Protein AF-0000000067865764 (afdb_homodimer)

InterPro domains:
  IPR000119 Histone-like DNA-binding protein [PF00216] (1-90)
  IPR000119 Histone-like DNA-binding protein [PR01727] (40-55)
  IPR000119 Histone-like DNA-binding protein [PR01727] (58-71)
  IPR000119 Histone-like DNA-binding protein [PR01727] (74-88)
  IPR000119 Histone-like DNA-binding protein [PTHR33175] (1-89)
  IPR000119 Histone-like DNA-binding protein [SM00411] (1-90)
  IPR010992 Integration host factor (IHF)-like DNA-binding domain superfamily [G3DSA:4.10.520.10] (1-91)
  IPR010992 Integration host factor (IHF)-like DNA-binding domain superfamily [SSF47729] (1-90)
  IPR020816 Histone-like DNA-binding protein, conserved site [PS00045] (46-65)

Nearest PDB structures (foldseek):
  4qju-assembly1_B  TM=9.548E-01  e=1.472E-11  Staphylococcus aureus subsp. aureus Mu50
  5lvt-assembly2_B  TM=9.398E-01  e=1.670E-11  Lactococcus lactis subsp. lactis Il1403
  3rhi-assembly1_A  TM=7.817E-01  e=5.407E-10  Bacillus anthracis str. Sterne
  5j0n-assembly1_L  TM=8.906E-01  e=8.730E-09  Escherichia coli
  1owf-assembly1_B  TM=8.826E-01  e=4.241E-08  Escherichia coli

Structure (mmCIF, N/CA/C/O backbone):
data_AF-0000000067865764-model_v1
#
loop_
_entity.id
_entity.type
_entity.pdbx_description
1 polymer 'DNA-binding protein'
#
loop_
_atom_site.group_PDB
_atom_site.id
_atom_site.type_symbol
_atom_site.label_atom_id
_atom_site.label_alt_id
_atom_site.label_comp_id
_atom_site.label_asym_id
_atom_site.label_entity_id
_atom_site.label_seq_id
_atom_site.pdbx_PDB_ins_code
_atom_site.Cartn_x
_atom_site.Cartn_y
_atom_site.Cartn_z
_atom_site.occupancy
_atom_site.B_iso_or_equiv
_atom_site.auth_seq_id
_atom_site.auth_comp_id
_atom_site.auth_asym_id
_atom_site.auth_atom_id
_atom_site.pdbx_PDB_model_num
ATOM 1 N N . MET A 1 1 ? -9.383 -8.5 6.723 1 96.19 1 MET A N 1
ATOM 2 C CA . MET A 1 1 ? -8.766 -9.594 5.973 1 96.19 1 MET A CA 1
ATOM 3 C C . MET A 1 1 ? -7.301 -9.758 6.359 1 96.19 1 MET A C 1
ATOM 5 O O . MET A 1 1 ? -6.543 -8.789 6.379 1 96.19 1 MET A O 1
ATOM 9 N N . ASN A 1 2 ? -6.93 -10.961 6.812 1 97.88 2 ASN A N 1
ATOM 10 C CA . ASN A 1 2 ? -5.539 -11.234 7.148 1 97.88 2 ASN A CA 1
ATOM 11 C C . ASN A 1 2 ? -4.816 -11.945 6.008 1 97.88 2 ASN A C 1
ATOM 13 O O . ASN A 1 2 ? -5.391 -12.156 4.938 1 97.88 2 ASN A O 1
ATOM 17 N N . LYS A 1 3 ? -3.531 -12.258 6.281 1 98.44 3 LYS A N 1
ATOM 18 C CA . LYS A 1 3 ? -2.68 -12.844 5.25 1 98.44 3 LYS A CA 1
ATOM 19 C C . LYS A 1 3 ? -3.305 -14.109 4.672 1 98.44 3 LYS A C 1
ATOM 21 O O . LYS A 1 3 ? -3.373 -14.273 3.451 1 98.44 3 LYS A O 1
ATOM 26 N N . SER A 1 4 ? -3.691 -14.969 5.547 1 98.44 4 SER A N 1
ATOM 27 C CA . SER A 1 4 ? -4.262 -16.234 5.109 1 98.44 4 SER A CA 1
ATOM 28 C C . SER A 1 4 ? -5.527 -16.016 4.285 1 98.44 4 SER A C 1
ATOM 30 O O . SER A 1 4 ? -5.75 -16.703 3.281 1 98.44 4 SER A O 1
ATOM 32 N N . GLU A 1 5 ? -6.406 -15.156 4.727 1 98.69 5 GLU A N 1
ATOM 33 C CA . GLU A 1 5 ? -7.633 -14.828 4.008 1 98.69 5 GLU A CA 1
ATOM 34 C C . GLU A 1 5 ? -7.328 -14.203 2.65 1 98.69 5 GLU A C 1
ATOM 36 O O . GLU A 1 5 ? -8.016 -14.469 1.665 1 98.69 5 GLU A O 1
ATOM 41 N N . LEU A 1 6 ? -6.309 -13.312 2.652 1 98.81 6 LEU A N 1
ATOM 42 C CA . LEU A 1 6 ? -5.898 -12.703 1.392 1 98.81 6 LEU A CA 1
ATOM 43 C C . LEU A 1 6 ? -5.406 -13.758 0.41 1 98.81 6 LEU A C 1
ATOM 45 O O . LEU A 1 6 ? -5.762 -13.727 -0.771 1 98.81 6 LEU A O 1
ATOM 49 N N . ILE A 1 7 ? -4.641 -14.672 0.927 1 98.88 7 ILE A N 1
ATOM 50 C CA . ILE A 1 7 ? -4.117 -15.75 0.097 1 98.88 7 ILE A CA 1
ATOM 51 C C . ILE A 1 7 ? -5.27 -16.562 -0.49 1 98.88 7 ILE A C 1
ATOM 53 O O . ILE A 1 7 ? -5.254 -16.906 -1.672 1 98.88 7 ILE A O 1
ATOM 57 N N . ALA A 1 8 ? -6.227 -16.828 0.312 1 98.75 8 ALA A N 1
ATOM 58 C CA . ALA A 1 8 ? -7.398 -17.562 -0.151 1 98.75 8 ALA A CA 1
ATOM 59 C C . ALA A 1 8 ? -8.141 -16.797 -1.237 1 98.75 8 ALA A C 1
ATOM 61 O O . ALA A 1 8 ? -8.547 -17.359 -2.248 1 98.75 8 ALA A O 1
ATOM 62 N N . SER A 1 9 ? -8.352 -15.547 -1.055 1 98.81 9 SER A N 1
ATOM 63 C CA . SER A 1 9 ? -9.008 -14.688 -2.037 1 98.81 9 SER A CA 1
ATOM 64 C C . SER A 1 9 ? -8.234 -14.648 -3.348 1 98.81 9 SER A C 1
ATOM 66 O O . SER A 1 9 ? -8.812 -14.781 -4.426 1 98.81 9 SER A O 1
ATOM 68 N N . MET A 1 10 ? -6.938 -14.469 -3.172 1 98.81 10 MET A N 1
ATOM 69 C CA . MET A 1 10 ? -6.09 -14.43 -4.359 1 98.81 10 MET A CA 1
ATOM 70 C C . MET A 1 10 ? -6.18 -15.742 -5.133 1 98.81 10 MET A C 1
ATOM 72 O O . MET A 1 10 ? -6.25 -15.734 -6.363 1 98.81 10 MET A O 1
ATOM 76 N N . ALA A 1 11 ? -6.113 -16.828 -4.414 1 98.81 11 ALA A N 1
ATOM 77 C CA . ALA A 1 11 ? -6.191 -18.141 -5.055 1 98.81 11 ALA A CA 1
ATOM 78 C C . ALA A 1 11 ? -7.496 -18.297 -5.824 1 98.81 11 ALA A C 1
ATOM 80 O O . ALA A 1 11 ? -7.496 -18.766 -6.969 1 98.81 11 ALA A O 1
ATOM 81 N N . GLU A 1 12 ? -8.562 -17.938 -5.277 1 98.69 12 GLU A N 1
ATOM 82 C CA . GLU A 1 12 ? -9.883 -18.047 -5.895 1 98.69 12 GLU A CA 1
ATOM 83 C C . GLU A 1 12 ? -9.977 -17.188 -7.156 1 98.69 12 GLU A C 1
ATOM 85 O O . GLU A 1 12 ? -10.438 -17.656 -8.195 1 98.69 12 GLU A O 1
ATOM 90 N N . LYS A 1 13 ? -9.477 -16.047 -7.141 1 98.56 13 LYS A N 1
ATOM 91 C CA . LYS A 1 13 ? -9.625 -15.086 -8.234 1 98.56 13 LYS A CA 1
ATOM 92 C C . LYS A 1 13 ? -8.68 -15.414 -9.383 1 98.56 13 LYS A C 1
ATOM 94 O O . LYS A 1 13 ? -9 -15.164 -10.547 1 98.56 13 LYS A O 1
ATOM 99 N N . SER A 1 14 ? -7.551 -15.867 -8.984 1 98.44 14 SER A N 1
ATOM 100 C CA . SER A 1 14 ? -6.535 -16.141 -9.992 1 98.44 14 SER A CA 1
ATOM 101 C C . SER A 1 14 ? -6.633 -17.562 -10.508 1 98.44 14 SER A C 1
ATOM 103 O O . SER A 1 14 ? -6.027 -17.906 -11.523 1 98.44 14 SER A O 1
ATOM 105 N N . LYS A 1 15 ? -7.27 -18.453 -9.75 1 98.31 15 LYS A N 1
ATOM 106 C CA . LYS A 1 15 ? -7.375 -19.875 -10.031 1 98.31 15 LYS A CA 1
ATOM 107 C C . LYS A 1 15 ? -6.023 -20.578 -9.867 1 98.31 15 LYS A C 1
ATOM 109 O O . LYS A 1 15 ? -5.773 -21.609 -10.484 1 98.31 15 LYS A O 1
ATOM 114 N N . LEU A 1 16 ? -5.164 -19.969 -9.156 1 98.44 16 LEU A N 1
ATOM 115 C CA . LEU A 1 16 ? -3.932 -20.609 -8.703 1 98.44 16 LEU A CA 1
ATOM 116 C C . LEU A 1 16 ? -4.176 -21.438 -7.449 1 98.44 16 LEU A C 1
ATOM 118 O O . LEU A 1 16 ? -5.207 -21.297 -6.789 1 98.44 16 LEU A O 1
ATOM 122 N N . THR A 1 17 ? -3.215 -22.328 -7.199 1 98.31 17 THR A N 1
ATOM 123 C CA . THR A 1 17 ? -3.273 -23.031 -5.922 1 98.31 17 THR A CA 1
ATOM 124 C C . THR A 1 17 ? -2.996 -22.078 -4.766 1 98.31 17 THR A C 1
ATOM 126 O O . THR A 1 17 ? -2.398 -21.016 -4.961 1 98.31 17 THR A O 1
ATOM 129 N N . LYS A 1 18 ? -3.414 -22.438 -3.605 1 98.5 18 LYS A N 1
ATOM 130 C CA . LYS A 1 18 ? -3.127 -21.625 -2.426 1 98.5 18 LYS A CA 1
ATOM 131 C C . LYS A 1 18 ? -1.624 -21.453 -2.225 1 98.5 18 LYS A C 1
ATOM 133 O O . LYS A 1 18 ? -1.162 -20.391 -1.812 1 98.5 18 LYS A O 1
ATOM 138 N N . LYS A 1 19 ? -0.98 -22.516 -2.473 1 98.44 19 LYS A N 1
ATOM 139 C CA . LYS A 1 19 ? 0.474 -22.484 -2.346 1 98.44 19 LYS A CA 1
ATOM 140 C C . LYS A 1 19 ? 1.084 -21.469 -3.301 1 98.44 19 LYS A C 1
ATOM 142 O O . LYS A 1 19 ? 1.946 -20.672 -2.906 1 98.44 19 LYS A O 1
ATOM 147 N N . ASP A 1 20 ? 0.689 -21.5 -4.531 1 98.56 20 ASP A N 1
ATOM 148 C CA . ASP A 1 20 ? 1.2 -20.578 -5.531 1 98.56 20 ASP A CA 1
ATOM 149 C C . ASP A 1 20 ? 0.811 -19.141 -5.191 1 98.56 20 ASP A C 1
ATOM 151 O O . ASP A 1 20 ? 1.6 -18.203 -5.391 1 98.56 20 ASP A O 1
ATOM 155 N N . ALA A 1 21 ? -0.402 -18.953 -4.719 1 98.75 21 ALA A N 1
ATOM 156 C CA . ALA A 1 21 ? -0.844 -17.625 -4.285 1 98.75 21 ALA A CA 1
ATOM 157 C C . ALA A 1 21 ? 0.023 -17.094 -3.145 1 98.75 21 ALA A C 1
ATOM 159 O O . ALA A 1 21 ? 0.362 -15.914 -3.107 1 98.75 21 ALA A O 1
ATOM 160 N N . GLU A 1 22 ? 0.355 -18.016 -2.271 1 98.75 22 GLU A N 1
ATOM 161 C CA . GLU A 1 22 ? 1.186 -17.625 -1.134 1 98.75 22 GLU A CA 1
ATOM 162 C C . GLU A 1 22 ? 2.574 -17.188 -1.587 1 98.75 22 GLU A C 1
ATOM 164 O O . GLU A 1 22 ? 3.088 -16.172 -1.123 1 98.75 22 GLU A O 1
ATOM 169 N N . VAL A 1 23 ? 3.18 -17.922 -2.449 1 98.69 23 VAL A N 1
ATOM 170 C CA . VAL A 1 23 ? 4.523 -17.594 -2.908 1 98.69 23 VAL A CA 1
ATOM 171 C C . VAL A 1 23 ? 4.48 -16.312 -3.748 1 98.69 23 VAL A C 1
ATOM 173 O O . VAL A 1 23 ? 5.422 -15.516 -3.723 1 98.69 23 VAL A O 1
ATOM 176 N N . ALA A 1 24 ? 3.406 -16.109 -4.508 1 98.81 24 ALA A N 1
ATOM 177 C CA . ALA A 1 24 ? 3.25 -14.891 -5.293 1 98.81 24 ALA A CA 1
ATOM 178 C C . ALA A 1 24 ? 3.143 -13.664 -4.383 1 98.81 24 ALA A C 1
ATOM 180 O O . ALA A 1 24 ? 3.736 -12.625 -4.66 1 98.81 24 ALA A O 1
ATOM 181 N N . LEU A 1 25 ? 2.361 -13.781 -3.328 1 98.88 25 LEU A N 1
ATOM 182 C CA . LEU A 1 25 ? 2.23 -12.68 -2.383 1 98.88 25 LEU A CA 1
ATOM 183 C C . LEU A 1 25 ? 3.576 -12.344 -1.752 1 98.88 25 LEU A C 1
ATOM 185 O O . LEU A 1 25 ? 3.943 -11.172 -1.656 1 98.88 25 LEU A O 1
ATOM 189 N N . LYS A 1 26 ? 4.258 -13.344 -1.339 1 98.75 26 LYS A N 1
ATOM 190 C CA . LYS A 1 26 ? 5.582 -13.133 -0.766 1 98.75 26 LYS A CA 1
ATOM 191 C C . LYS A 1 26 ? 6.508 -12.438 -1.763 1 98.75 26 LYS A C 1
ATOM 193 O O . LYS A 1 26 ? 7.262 -11.539 -1.395 1 98.75 26 LYS A O 1
ATOM 198 N N . ALA A 1 27 ? 6.457 -12.867 -2.973 1 98.88 27 ALA A N 1
ATOM 199 C CA . ALA A 1 27 ? 7.285 -12.281 -4.023 1 98.88 27 ALA A CA 1
ATOM 200 C C . ALA A 1 27 ? 6.914 -10.82 -4.262 1 98.88 27 ALA A C 1
ATOM 202 O O . ALA A 1 27 ? 7.785 -9.992 -4.531 1 98.88 27 ALA A O 1
ATOM 203 N N . PHE A 1 28 ? 5.57 -10.516 -4.227 1 98.88 28 PHE A N 1
ATOM 204 C CA . PHE A 1 28 ? 5.117 -9.133 -4.344 1 98.88 28 PHE A CA 1
ATOM 205 C C . PHE A 1 28 ? 5.723 -8.266 -3.246 1 98.88 28 PHE A C 1
ATOM 207 O O . PHE A 1 28 ? 6.316 -7.227 -3.529 1 98.88 28 PHE A O 1
ATOM 214 N N . ILE A 1 29 ? 5.652 -8.75 -2.043 1 98.81 29 ILE A N 1
ATOM 215 C CA . ILE A 1 29 ? 6.129 -8 -0.882 1 98.81 29 ILE A CA 1
ATOM 216 C C . ILE A 1 29 ? 7.633 -7.777 -0.997 1 98.81 29 ILE A C 1
ATOM 218 O O . ILE A 1 29 ? 8.109 -6.648 -0.87 1 98.81 29 ILE A O 1
ATOM 222 N N . GLU A 1 30 ? 8.32 -8.797 -1.284 1 98.62 30 GLU A N 1
ATOM 223 C CA . GLU A 1 30 ? 9.773 -8.703 -1.398 1 98.62 30 GLU A CA 1
ATOM 224 C C . GLU A 1 30 ? 10.18 -7.758 -2.523 1 98.62 30 GLU A C 1
ATOM 226 O O . GLU A 1 30 ? 11.125 -6.98 -2.375 1 98.62 30 GLU A O 1
ATOM 231 N N . SER A 1 31 ? 9.523 -7.867 -3.633 1 98.88 31 SER A N 1
ATOM 232 C CA . SER A 1 31 ? 9.844 -7.023 -4.781 1 98.88 31 SER A CA 1
ATOM 233 C C . SER A 1 31 ? 9.625 -5.547 -4.457 1 98.88 31 SER A C 1
ATOM 235 O O . SER A 1 31 ? 10.453 -4.703 -4.801 1 98.88 31 SER A O 1
ATOM 237 N N . VAL A 1 32 ? 8.5 -5.211 -3.793 1 98.81 32 VAL A N 1
ATOM 238 C CA . VAL A 1 32 ? 8.203 -3.83 -3.426 1 98.81 32 VAL A CA 1
ATOM 239 C C . VAL A 1 32 ? 9.227 -3.33 -2.41 1 98.81 32 VAL A C 1
ATOM 241 O O . VAL A 1 32 ? 9.766 -2.23 -2.555 1 98.81 32 VAL A O 1
ATOM 244 N N . GLU A 1 33 ? 9.5 -4.164 -1.416 1 98.38 33 GLU A N 1
ATOM 245 C CA . GLU A 1 33 ? 10.445 -3.775 -0.379 1 98.38 33 GLU A CA 1
ATOM 246 C C . GLU A 1 33 ? 11.828 -3.504 -0.97 1 98.38 33 GLU A C 1
ATOM 248 O O . GLU A 1 33 ? 12.453 -2.49 -0.657 1 98.38 33 GLU A O 1
ATOM 253 N N . GLU A 1 34 ? 12.297 -4.379 -1.767 1 98.06 34 GLU A N 1
ATOM 254 C CA . GLU A 1 34 ? 13.617 -4.238 -2.371 1 98.06 34 GLU A CA 1
ATOM 255 C C . GLU A 1 34 ? 13.688 -2.994 -3.254 1 98.06 34 GLU A C 1
ATOM 257 O O . GLU A 1 34 ? 14.703 -2.289 -3.26 1 98.06 34 GLU A O 1
ATOM 262 N N . ALA A 1 35 ? 12.664 -2.791 -4.059 1 98.44 35 ALA A N 1
ATOM 263 C CA . ALA A 1 35 ? 12.633 -1.609 -4.918 1 98.44 35 ALA A CA 1
ATOM 264 C C . ALA A 1 35 ? 12.742 -0.329 -4.094 1 98.44 35 ALA A C 1
ATOM 266 O O . ALA A 1 35 ? 13.555 0.549 -4.414 1 98.44 35 ALA A O 1
ATOM 267 N N . LEU A 1 36 ? 11.992 -0.195 -3.029 1 98.44 36 LEU A N 1
ATOM 268 C CA . LEU A 1 36 ? 11.992 1.017 -2.217 1 98.44 36 LEU A CA 1
ATOM 269 C C . LEU A 1 36 ? 13.305 1.154 -1.449 1 98.44 36 LEU A C 1
ATOM 271 O O . LEU A 1 36 ? 13.781 2.268 -1.219 1 98.44 36 LEU A O 1
ATOM 275 N N . GLU A 1 37 ? 13.812 -0.001 -1.021 1 96.94 37 GLU A N 1
ATOM 276 C CA . GLU A 1 37 ? 15.117 0.033 -0.367 1 96.94 37 GLU A CA 1
ATOM 277 C C . GLU A 1 37 ? 16.172 0.677 -1.267 1 96.94 37 GLU A C 1
ATOM 279 O O . GLU A 1 37 ? 17.094 1.327 -0.78 1 96.94 37 GLU A O 1
ATOM 284 N N . LYS A 1 38 ? 15.984 0.484 -2.551 1 96.12 38 LYS A N 1
ATOM 285 C CA . LYS A 1 38 ? 16.922 1.013 -3.533 1 96.12 38 LYS A CA 1
ATOM 286 C C . LYS A 1 38 ? 16.547 2.43 -3.951 1 96.12 38 LYS A C 1
ATOM 288 O O . LYS A 1 38 ? 17.172 3.01 -4.84 1 96.12 38 LYS A O 1
ATOM 293 N N . GLY A 1 39 ? 15.492 2.934 -3.396 1 95.25 39 GLY A N 1
ATOM 294 C CA . GLY A 1 39 ? 15.055 4.289 -3.699 1 95.25 39 GL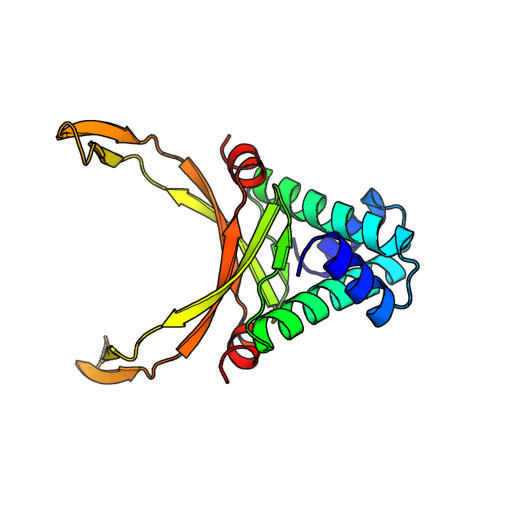Y A CA 1
ATOM 295 C C . GLY A 1 39 ? 14.203 4.379 -4.949 1 95.25 39 GLY A C 1
ATOM 296 O O . GLY A 1 39 ? 13.953 5.469 -5.461 1 95.25 39 GLY A O 1
ATOM 297 N N . GLU A 1 40 ? 13.82 3.234 -5.461 1 97.56 40 GLU A N 1
ATOM 298 C CA . GLU A 1 40 ? 12.953 3.191 -6.637 1 97.56 40 GLU A CA 1
ATOM 299 C C . GLU A 1 40 ? 11.477 3.191 -6.234 1 97.56 40 GLU A C 1
ATOM 301 O O . GLU A 1 40 ? 11.133 2.762 -5.133 1 97.56 40 GLU A O 1
ATOM 306 N N . LYS A 1 41 ? 10.656 3.637 -7.16 1 98.38 41 LYS A N 1
ATOM 307 C CA . LYS A 1 41 ? 9.219 3.586 -6.938 1 98.38 41 LYS A CA 1
ATOM 308 C C . LYS A 1 41 ? 8.586 2.42 -7.691 1 98.38 41 LYS A C 1
ATOM 310 O O . LYS A 1 41 ? 9.172 1.895 -8.641 1 98.38 41 LYS A O 1
ATOM 315 N N . VAL A 1 42 ? 7.484 1.978 -7.164 1 98.81 42 VAL A N 1
ATOM 316 C CA . VAL A 1 42 ? 6.68 0.955 -7.824 1 98.81 42 VAL A CA 1
ATOM 317 C C . VAL A 1 42 ? 5.312 1.526 -8.188 1 98.81 42 VAL A C 1
ATOM 319 O O . VAL A 1 42 ? 4.52 1.865 -7.305 1 98.81 42 VAL A O 1
ATOM 322 N N . GLN A 1 43 ? 5.09 1.607 -9.453 1 98.75 43 GLN A N 1
ATOM 323 C CA . GLN A 1 43 ? 3.848 2.229 -9.906 1 98.75 43 GLN A CA 1
ATOM 324 C C . GLN A 1 43 ? 2.932 1.21 -10.578 1 98.75 43 GLN A C 1
ATOM 326 O O . GLN A 1 43 ? 3.316 0.579 -11.562 1 98.75 43 GLN A O 1
ATOM 331 N N . LEU A 1 44 ? 1.827 1.022 -10.031 1 98.56 44 LEU A N 1
ATOM 332 C CA . LEU A 1 44 ? 0.742 0.244 -10.617 1 98.56 44 LEU A CA 1
ATOM 333 C C . LEU A 1 44 ? -0.428 1.144 -11 1 98.56 44 LEU A C 1
ATOM 335 O O . LEU A 1 44 ? -1.242 1.507 -10.148 1 98.56 44 LEU A O 1
ATOM 339 N N . VAL A 1 45 ? -0.489 1.394 -12.266 1 97.06 45 VAL A N 1
ATOM 340 C CA . VAL A 1 45 ? -1.452 2.369 -12.766 1 97.06 45 VAL A CA 1
ATOM 341 C C . VAL A 1 45 ? -2.863 1.963 -12.352 1 97.06 45 VAL A C 1
ATOM 343 O O . VAL A 1 45 ? -3.244 0.796 -12.477 1 97.06 45 VAL A O 1
ATOM 346 N N . GLY A 1 46 ? -3.672 2.957 -11.875 1 96.94 46 GLY A N 1
ATOM 347 C CA . GLY A 1 46 ? -5.031 2.715 -11.43 1 96.94 46 GLY A CA 1
ATOM 348 C C . GLY A 1 46 ? -5.113 2.285 -9.977 1 96.94 46 GLY A C 1
ATOM 349 O O . GLY A 1 46 ? -6.133 2.496 -9.312 1 96.94 46 GLY A O 1
ATOM 350 N N . PHE A 1 47 ? -4.098 1.587 -9.5 1 98.25 47 PHE A N 1
ATOM 351 C CA . PHE A 1 47 ? -4.074 1.061 -8.141 1 98.25 47 PHE A CA 1
ATOM 352 C C . PHE A 1 47 ? -3.314 1.996 -7.207 1 98.25 47 PHE A C 1
ATOM 354 O O . PHE A 1 47 ? -3.865 2.477 -6.211 1 98.25 47 PHE A O 1
ATOM 361 N N . GLY A 1 48 ? -2.09 2.252 -7.637 1 98.62 48 GLY A N 1
ATOM 362 C CA . GLY A 1 48 ? -1.347 3.191 -6.812 1 98.62 48 GLY A CA 1
ATOM 363 C C . GLY A 1 48 ? 0.156 3.072 -6.98 1 98.62 48 GLY A C 1
ATOM 364 O O . GLY A 1 48 ? 0.633 2.354 -7.859 1 98.62 48 GLY A O 1
ATOM 365 N N . THR A 1 49 ? 0.876 3.881 -6.129 1 98.88 49 THR A N 1
ATOM 366 C CA . THR A 1 49 ? 2.332 3.957 -6.199 1 98.88 49 THR A CA 1
ATOM 367 C C . THR A 1 49 ? 2.951 3.777 -4.816 1 98.88 49 THR A C 1
ATOM 369 O O . THR A 1 49 ? 2.557 4.449 -3.861 1 98.88 49 THR A O 1
ATOM 372 N N . PHE A 1 50 ? 3.842 2.822 -4.719 1 98.88 50 PHE A N 1
ATOM 373 C CA . PHE A 1 50 ? 4.711 2.729 -3.553 1 98.88 50 PHE A CA 1
ATOM 374 C C . PHE A 1 50 ? 5.977 3.553 -3.756 1 98.88 50 PHE A C 1
ATOM 376 O O . PHE A 1 50 ? 6.637 3.443 -4.793 1 98.88 50 PHE A O 1
ATOM 383 N N . GLU A 1 51 ? 6.301 4.336 -2.785 1 98.62 51 GLU A N 1
ATOM 384 C CA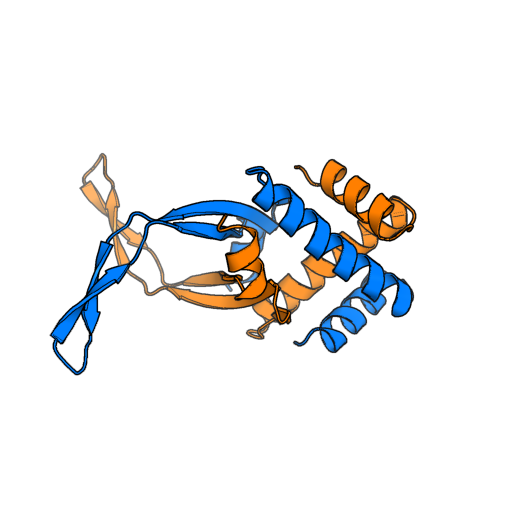 . GLU A 1 51 ? 7.516 5.145 -2.867 1 98.62 51 GLU A CA 1
ATOM 385 C C . GLU A 1 51 ? 8.031 5.5 -1.478 1 98.62 51 GLU A C 1
ATOM 387 O O . GLU A 1 51 ? 7.473 5.074 -0.469 1 98.62 51 GLU A O 1
ATOM 392 N N . THR A 1 52 ? 9.203 6.188 -1.438 1 98 52 THR A N 1
ATOM 393 C CA . THR A 1 52 ? 9.781 6.617 -0.167 1 98 52 THR A CA 1
ATOM 394 C C . THR A 1 52 ? 9.547 8.109 0.057 1 98 52 THR A C 1
ATOM 396 O O . THR A 1 52 ? 9.406 8.867 -0.902 1 98 52 THR A O 1
ATOM 399 N N . ARG A 1 53 ? 9.406 8.422 1.232 1 97.06 53 ARG A N 1
ATOM 400 C CA . ARG A 1 53 ? 9.289 9.82 1.628 1 97.06 53 ARG A CA 1
ATOM 401 C C . ARG A 1 53 ? 10.281 10.156 2.742 1 97.06 53 ARG A C 1
ATOM 403 O O . ARG A 1 53 ? 10.453 9.375 3.678 1 97.06 53 ARG A O 1
ATOM 410 N N . GLU A 1 54 ? 10.922 11.281 2.584 1 95.88 54 GLU A N 1
ATOM 411 C CA . GLU A 1 54 ? 11.844 11.734 3.617 1 95.88 54 GLU A CA 1
ATOM 412 C C . GLU A 1 54 ? 11.117 12.555 4.68 1 95.88 54 GLU A C 1
ATOM 414 O O . GLU A 1 54 ? 10.305 13.422 4.359 1 95.88 54 GLU A O 1
ATOM 419 N N . ARG A 1 55 ? 11.367 12.133 5.879 1 94.38 55 ARG A N 1
ATOM 420 C CA . ARG A 1 55 ? 10.875 12.883 7.023 1 94.38 55 ARG A CA 1
ATOM 421 C C . ARG A 1 55 ? 12.008 13.586 7.754 1 94.38 55 ARG A C 1
ATOM 423 O O . ARG A 1 55 ? 12.984 12.945 8.156 1 94.38 55 ARG A O 1
ATOM 430 N N . ALA A 1 56 ? 11.922 14.867 7.887 1 95.19 56 ALA A N 1
ATOM 431 C CA . ALA A 1 56 ? 12.969 15.656 8.523 1 95.19 56 ALA A CA 1
ATOM 432 C C . ALA A 1 56 ? 13.031 15.383 10.023 1 95.19 56 ALA A C 1
ATOM 434 O O . ALA A 1 56 ? 12.031 15 10.633 1 95.19 56 ALA A O 1
ATOM 435 N N . ALA A 1 57 ? 14.297 15.539 10.484 1 95.31 57 ALA A N 1
ATOM 436 C CA . ALA A 1 57 ? 14.438 15.477 11.938 1 95.31 57 ALA A CA 1
ATOM 437 C C . ALA A 1 57 ? 13.617 16.562 12.617 1 95.31 57 ALA A C 1
ATOM 439 O O . ALA A 1 57 ? 13.445 17.656 12.07 1 95.31 57 ALA A O 1
ATOM 440 N N . ARG A 1 58 ? 13.094 16.188 13.711 1 94.62 58 ARG A N 1
ATOM 441 C CA . ARG A 1 58 ? 12.297 17.172 14.438 1 94.62 58 ARG A CA 1
ATOM 442 C C . ARG A 1 58 ? 12.391 16.953 15.945 1 94.62 58 ARG A C 1
ATOM 444 O O . ARG A 1 58 ? 12.93 15.938 16.391 1 94.62 58 ARG A O 1
ATOM 451 N N . GLU A 1 59 ? 12.047 18.047 16.594 1 92.5 59 GLU A N 1
ATOM 452 C CA . GLU A 1 59 ? 11.969 17.906 18.047 1 92.5 59 GLU A CA 1
ATOM 453 C C . GLU A 1 59 ? 10.523 17.781 18.516 1 92.5 59 GLU A C 1
ATOM 455 O O . GLU A 1 59 ? 9.633 18.438 17.969 1 92.5 59 GLU A O 1
ATOM 460 N N . GLY A 1 60 ? 10.391 16.75 19.359 1 89.19 60 GLY A N 1
ATOM 461 C CA . GLY A 1 60 ? 9.102 16.609 20.016 1 89.19 60 GLY A CA 1
ATOM 462 C C . GLY A 1 60 ? 9.188 16.688 21.516 1 89.19 60 GLY A C 1
ATOM 463 O O . GLY A 1 60 ? 10.242 17.016 22.078 1 89.19 60 GLY A O 1
ATOM 464 N N . ARG A 1 61 ? 7.961 16.766 22.109 1 91.94 61 ARG A N 1
ATOM 465 C CA . ARG A 1 61 ? 7.93 16.766 23.578 1 91.94 61 ARG A CA 1
ATOM 466 C C . ARG A 1 61 ? 7.176 15.562 24.109 1 91.94 61 ARG A C 1
ATOM 468 O O . ARG A 1 61 ? 6.203 15.109 23.5 1 91.94 61 ARG A O 1
ATOM 475 N N . ASN A 1 62 ? 7.727 14.75 25.141 1 90.44 62 ASN A N 1
ATOM 476 C CA . ASN A 1 62 ? 7 13.711 25.859 1 90.44 62 ASN A CA 1
ATOM 477 C C . ASN A 1 62 ? 5.711 14.25 26.484 1 90.44 62 ASN A C 1
ATOM 479 O O . ASN A 1 62 ? 5.742 15.203 27.266 1 90.44 62 ASN A O 1
ATOM 483 N N . PRO A 1 63 ? 4.617 13.742 26.016 1 88.44 63 PRO A N 1
ATOM 484 C CA . PRO A 1 63 ? 3.355 14.297 26.516 1 88.44 63 PRO A CA 1
ATOM 485 C C . PRO A 1 63 ? 3.262 14.289 28.047 1 88.44 63 PRO A C 1
ATOM 487 O O . PRO A 1 63 ? 2.586 15.141 28.625 1 88.44 63 PRO A O 1
ATOM 490 N N . ARG A 1 64 ? 3.869 13.312 28.609 1 93 64 ARG A N 1
ATOM 491 C CA . ARG A 1 64 ? 3.764 13.125 30.047 1 93 64 ARG A CA 1
ATOM 492 C C . ARG A 1 64 ? 4.809 13.953 30.797 1 93 64 ARG A C 1
ATOM 494 O O . ARG A 1 64 ? 4.488 14.641 31.766 1 93 64 ARG A O 1
ATOM 501 N N . THR A 1 65 ? 6.141 13.984 30.547 1 92.75 65 THR A N 1
ATOM 502 C CA . THR A 1 65 ? 7.234 14.578 31.312 1 92.75 65 THR A CA 1
ATOM 503 C C . THR A 1 65 ? 7.641 15.922 30.703 1 92.75 65 THR A C 1
ATOM 505 O O . THR A 1 65 ? 8.398 16.688 31.312 1 92.75 65 THR A O 1
ATOM 508 N N . LYS A 1 66 ? 7.191 16.188 29.5 1 92.19 66 LYS A N 1
ATOM 509 C CA . LYS A 1 66 ? 7.465 17.422 28.766 1 92.19 66 LYS A CA 1
ATOM 510 C C . LYS A 1 66 ? 8.938 17.5 28.375 1 92.19 66 LYS A C 1
ATOM 512 O O . LYS A 1 66 ? 9.414 18.578 27.984 1 92.19 66 LYS A O 1
ATOM 517 N N . GLU A 1 67 ? 9.711 16.531 28.609 1 92.88 67 GLU A N 1
ATOM 518 C CA . GLU A 1 67 ? 11.102 16.484 28.172 1 92.88 67 GLU A CA 1
ATOM 519 C C . GLU A 1 67 ? 11.195 16.469 26.641 1 92.88 67 GLU A C 1
ATOM 521 O O . GLU A 1 67 ? 10.367 15.852 25.969 1 92.88 67 GLU A O 1
ATOM 526 N N . VAL A 1 68 ? 12.195 17.219 26.141 1 92.5 68 VAL A N 1
ATOM 527 C CA . VAL A 1 68 ? 12.414 17.297 24.703 1 92.5 68 VAL A CA 1
ATOM 528 C C . VAL A 1 68 ? 12.961 15.961 24.188 1 92.5 68 VAL A C 1
ATOM 530 O O . VAL A 1 68 ? 13.883 15.391 24.781 1 92.5 68 VAL A O 1
ATOM 533 N N . ILE A 1 69 ? 12.25 15.367 23.266 1 93 69 ILE A N 1
ATOM 534 C CA . ILE A 1 69 ? 12.711 14.172 22.562 1 93 69 ILE A CA 1
ATOM 535 C C . ILE A 1 69 ? 13.109 14.531 21.141 1 93 69 ILE A C 1
ATOM 537 O O . ILE A 1 69 ? 12.391 15.258 20.453 1 93 69 ILE A O 1
ATOM 541 N N . LYS A 1 70 ? 14.297 14.125 20.766 1 92.88 70 LYS A N 1
ATOM 542 C CA . LYS A 1 70 ? 14.781 14.336 19.406 1 92.88 70 LYS A CA 1
ATOM 543 C C . LYS A 1 70 ? 14.398 13.172 18.5 1 92.88 70 LYS A C 1
ATOM 545 O O . LYS A 1 70 ? 14.727 12.023 18.781 1 92.88 70 LYS A O 1
ATOM 550 N N . ILE A 1 71 ? 13.625 13.453 17.484 1 91.25 71 ILE A N 1
ATOM 551 C CA . ILE A 1 71 ? 13.258 12.469 16.469 1 91.25 71 ILE A CA 1
ATOM 552 C C . ILE A 1 71 ? 14.141 12.648 15.234 1 91.25 71 ILE A C 1
ATOM 554 O O . ILE A 1 71 ? 14.133 13.711 14.609 1 91.25 71 ILE A O 1
ATOM 558 N N . ALA A 1 72 ? 14.914 11.656 14.969 1 92.94 72 ALA A N 1
ATOM 559 C CA . ALA A 1 72 ? 15.883 11.727 13.883 1 92.94 72 ALA A CA 1
ATOM 560 C C . ALA A 1 72 ? 15.188 11.766 12.523 1 92.94 72 ALA A C 1
ATOM 562 O O . ALA A 1 72 ? 14.047 11.305 12.391 1 92.94 72 ALA A O 1
ATOM 563 N N . ALA A 1 73 ? 15.828 12.367 11.578 1 94.69 73 ALA A N 1
ATOM 564 C CA . ALA A 1 73 ? 15.359 12.258 10.195 1 94.69 73 ALA A CA 1
ATOM 565 C C . ALA A 1 73 ? 15.227 10.797 9.773 1 94.69 73 ALA A C 1
ATOM 567 O O . ALA A 1 73 ? 15.984 9.938 10.242 1 94.69 73 ALA A O 1
ATOM 568 N N . SER A 1 74 ? 14.172 10.547 8.945 1 95.31 74 SER A N 1
ATOM 569 C CA . SER A 1 74 ? 13.977 9.172 8.508 1 95.31 74 SER A CA 1
ATOM 570 C C . SER A 1 74 ? 13.414 9.117 7.09 1 95.31 74 SER A C 1
ATOM 572 O O . SER A 1 74 ? 12.914 10.117 6.582 1 95.31 74 SER A O 1
ATOM 574 N N . THR A 1 75 ? 13.664 8 6.438 1 96.69 75 THR A N 1
ATOM 575 C CA . THR A 1 75 ? 13 7.641 5.188 1 96.69 75 THR A CA 1
ATOM 576 C C . THR A 1 75 ? 11.914 6.602 5.434 1 96.69 75 THR A C 1
ATOM 578 O O . THR A 1 75 ? 12.164 5.57 6.062 1 96.69 75 THR A O 1
ATOM 581 N N . VAL A 1 76 ? 10.75 6.961 4.953 1 96.81 76 VAL A N 1
ATOM 582 C CA . VAL A 1 76 ? 9.648 6.047 5.246 1 96.81 76 VAL A CA 1
ATOM 583 C C . VAL A 1 76 ? 8.984 5.605 3.945 1 96.81 76 VAL A C 1
ATOM 585 O O . VAL A 1 76 ? 8.906 6.375 2.984 1 96.81 76 VAL A O 1
ATOM 588 N N . PRO A 1 77 ? 8.516 4.344 3.859 1 98.31 77 PRO A N 1
ATOM 589 C CA . PRO A 1 77 ? 7.703 3.924 2.717 1 98.31 77 PRO A CA 1
ATOM 590 C C . PRO A 1 77 ? 6.289 4.5 2.758 1 98.31 77 PRO A C 1
ATOM 592 O O . PRO A 1 77 ? 5.684 4.582 3.828 1 98.31 77 PRO A O 1
ATOM 595 N N . VAL A 1 78 ? 5.777 4.91 1.612 1 97.81 78 VAL A N 1
ATOM 596 C CA . VAL A 1 78 ? 4.426 5.445 1.501 1 97.81 78 VAL A CA 1
ATOM 597 C C . VAL A 1 78 ? 3.729 4.848 0.281 1 97.81 78 VAL A C 1
ATOM 599 O O . VAL A 1 78 ? 4.387 4.336 -0.627 1 97.81 78 VAL A O 1
ATOM 602 N N . PHE A 1 79 ? 2.443 4.859 0.336 1 98.69 79 PHE A N 1
ATOM 603 C CA . PHE A 1 79 ? 1.602 4.449 -0.781 1 98.69 79 PHE A CA 1
ATOM 604 C C . PHE A 1 79 ? 0.646 5.566 -1.18 1 98.69 79 PHE A C 1
ATOM 606 O O . PHE A 1 79 ? -0.077 6.102 -0.337 1 98.69 79 PHE A O 1
ATOM 613 N N . LYS A 1 80 ? 0.698 5.898 -2.457 1 98.06 80 LYS A N 1
ATOM 614 C CA . LYS A 1 80 ? -0.245 6.855 -3.033 1 98.06 80 LYS A CA 1
ATOM 615 C C . LYS A 1 80 ? -1.293 6.145 -3.887 1 98.06 80 LYS A C 1
ATOM 617 O O . LYS A 1 80 ? -0.978 5.617 -4.957 1 98.06 80 LYS A O 1
ATOM 622 N N . ALA A 1 81 ? -2.506 6.207 -3.445 1 98.31 81 ALA A N 1
ATOM 623 C CA . ALA A 1 81 ? -3.572 5.5 -4.148 1 98.31 81 ALA A CA 1
ATOM 624 C C . ALA A 1 81 ? -3.83 6.117 -5.52 1 98.31 81 ALA A C 1
ATOM 626 O O . ALA A 1 81 ? -3.811 7.34 -5.668 1 98.31 81 ALA A O 1
ATOM 627 N N . GLY A 1 82 ? -4.102 5.254 -6.477 1 97.69 82 GLY A N 1
ATOM 628 C CA . GLY A 1 82 ? -4.434 5.711 -7.816 1 97.69 82 GLY A CA 1
ATOM 629 C C . GLY A 1 82 ? -5.867 6.184 -7.945 1 97.69 82 GLY A C 1
ATOM 630 O O . GLY A 1 82 ? -6.691 5.934 -7.066 1 97.69 82 GLY A O 1
ATOM 631 N N . LYS A 1 83 ? -6.16 6.816 -9.031 1 96.19 83 LYS A N 1
ATOM 632 C CA . LYS A 1 83 ? -7.465 7.434 -9.25 1 96.19 83 LYS A CA 1
ATOM 633 C C . LYS A 1 83 ? -8.578 6.387 -9.219 1 96.19 83 LYS A C 1
ATOM 635 O O . LYS A 1 83 ? -9.594 6.578 -8.555 1 96.19 83 LYS A O 1
ATOM 640 N N . GLU A 1 84 ? -8.43 5.355 -9.961 1 97.12 84 GLU A N 1
ATOM 641 C CA . GLU A 1 84 ? -9.461 4.328 -10.055 1 97.12 84 GLU A CA 1
ATOM 642 C C . GLU A 1 84 ? -9.719 3.672 -8.703 1 97.12 84 GLU A C 1
ATOM 644 O O . GLU A 1 84 ? -10.859 3.363 -8.359 1 97.12 84 GLU A O 1
ATOM 649 N N . PHE A 1 85 ? -8.648 3.406 -8 1 97.81 85 PHE A N 1
ATOM 650 C CA . PHE A 1 85 ? -8.781 2.82 -6.676 1 97.81 85 PHE A CA 1
ATOM 651 C C . PHE A 1 85 ? -9.547 3.754 -5.746 1 97.81 85 PHE A C 1
ATOM 653 O O . PHE A 1 85 ? -10.43 3.316 -5.008 1 97.81 85 PHE A O 1
ATOM 660 N N . LYS A 1 86 ? -9.211 5.027 -5.77 1 97 86 LYS A N 1
ATOM 661 C CA . LYS A 1 86 ? -9.914 6.031 -4.977 1 97 86 LYS A CA 1
ATOM 662 C C . LYS A 1 86 ? -11.398 6.066 -5.328 1 97 86 LYS A C 1
ATOM 664 O O . LYS A 1 86 ? -12.25 6.141 -4.441 1 97 86 LYS A O 1
ATOM 669 N N . GLU A 1 87 ? -11.688 6.008 -6.566 1 95.94 87 GLU A N 1
ATOM 670 C CA . GLU A 1 87 ? -13.078 6.051 -7.02 1 95.94 87 GLU A CA 1
ATOM 671 C C . GLU A 1 87 ? -13.844 4.812 -6.562 1 95.94 87 GLU A C 1
ATOM 673 O O . GLU A 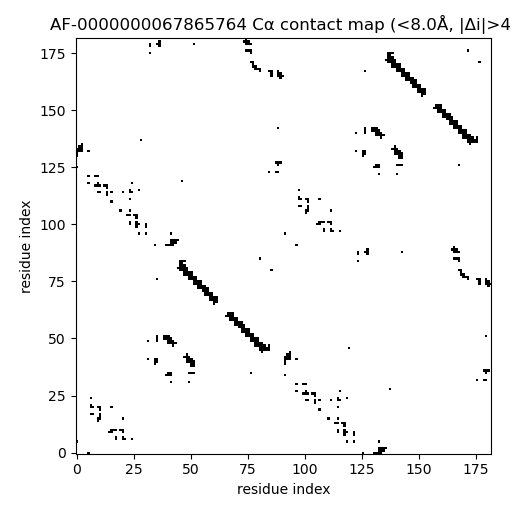1 87 ? -15.031 4.898 -6.234 1 95.94 87 GLU A O 1
ATOM 678 N N . LYS A 1 88 ? -13.18 3.756 -6.566 1 95.62 88 LYS A N 1
ATOM 679 C CA . LYS A 1 88 ? -13.805 2.498 -6.164 1 95.62 88 LYS A CA 1
ATOM 680 C C . LYS A 1 88 ? -14.195 2.525 -4.691 1 95.62 88 LYS A C 1
ATOM 682 O O . LYS A 1 88 ? -15.219 1.957 -4.305 1 95.62 88 LYS A O 1
ATOM 687 N N . VAL A 1 89 ? -13.398 3.119 -3.959 1 95.69 89 VAL A N 1
ATOM 688 C CA . VAL A 1 89 ? -13.586 3.082 -2.512 1 95.69 89 VAL A CA 1
ATOM 689 C C . VAL A 1 89 ? -14.5 4.223 -2.076 1 95.69 89 VAL A C 1
ATOM 691 O O . VAL A 1 89 ? -15.211 4.109 -1.073 1 95.69 89 VAL A O 1
ATOM 694 N N . ASN A 1 90 ? -14.359 5.301 -2.922 1 90.19 90 ASN A N 1
ATOM 695 C CA . ASN A 1 90 ? -15.203 6.445 -2.598 1 90.19 90 ASN A CA 1
ATOM 696 C C . ASN A 1 90 ? -16.625 6.254 -3.1 1 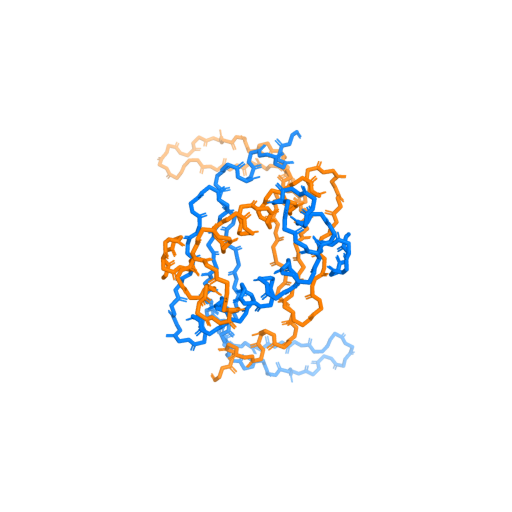90.19 90 ASN A C 1
ATOM 698 O O . ASN A 1 90 ? -16.953 6.648 -4.219 1 90.19 90 ASN A O 1
ATOM 702 N N . LYS A 1 91 ? -17.406 5.5 -2.512 1 74.38 91 LYS A N 1
ATOM 703 C CA . LYS A 1 91 ? -18.797 5.359 -2.936 1 74.38 91 LYS A CA 1
ATOM 704 C C . LYS A 1 91 ? -19.703 6.281 -2.135 1 74.38 91 LYS A C 1
ATOM 706 O O . LYS A 1 91 ? -19.406 6.629 -0.993 1 74.38 91 LYS A O 1
ATOM 711 N N . MET B 1 1 ? 9.992 1.094 -10.953 1 96.12 1 MET B N 1
ATOM 712 C CA . MET B 1 1 ? 9.5 -0.214 -11.375 1 96.12 1 MET B CA 1
ATOM 713 C C . MET B 1 1 ? 8.039 -0.132 -11.805 1 96.12 1 MET B C 1
ATOM 715 O O . MET B 1 1 ? 7.207 0.419 -11.086 1 96.12 1 MET B O 1
ATOM 719 N N . ASN B 1 2 ? 7.758 -0.544 -13.047 1 97.88 2 ASN B N 1
ATOM 720 C CA . ASN B 1 2 ? 6.379 -0.562 -13.523 1 97.88 2 ASN B CA 1
ATOM 721 C C . ASN B 1 2 ? 5.766 -1.953 -13.414 1 97.88 2 ASN B C 1
ATOM 723 O O . ASN B 1 2 ? 6.391 -2.873 -12.883 1 97.88 2 ASN B O 1
ATOM 727 N N . LYS B 1 3 ? 4.5 -2.031 -13.883 1 98.44 3 LYS B N 1
ATOM 728 C CA . LYS B 1 3 ? 3.74 -3.271 -13.734 1 98.44 3 LYS B CA 1
ATOM 729 C C . LYS B 1 3 ? 4.496 -4.449 -14.344 1 98.44 3 LYS B C 1
ATOM 731 O O . LYS B 1 3 ? 4.625 -5.504 -13.719 1 98.44 3 LYS B O 1
ATOM 736 N N . SER B 1 4 ? 4.918 -4.266 -15.555 1 98.44 4 SER B N 1
ATOM 737 C CA . SER B 1 4 ? 5.609 -5.34 -16.25 1 98.44 4 SER B CA 1
ATOM 738 C C . SER B 1 4 ? 6.883 -5.746 -15.516 1 98.44 4 SER B C 1
ATOM 740 O O . SER B 1 4 ? 7.203 -6.934 -15.422 1 98.44 4 SER B O 1
ATOM 742 N N . GLU B 1 5 ? 7.672 -4.801 -15.07 1 98.69 5 GLU B N 1
ATOM 743 C CA . GLU B 1 5 ? 8.898 -5.066 -14.312 1 98.69 5 GLU B CA 1
ATOM 744 C C . GLU B 1 5 ? 8.586 -5.773 -13 1 98.69 5 GLU B C 1
ATOM 746 O O . GLU B 1 5 ? 9.336 -6.652 -12.57 1 98.69 5 GLU B O 1
ATOM 751 N N . LEU B 1 6 ? 7.5 -5.301 -12.336 1 98.81 6 LEU B N 1
ATOM 752 C CA . LEU B 1 6 ? 7.09 -5.949 -11.102 1 98.81 6 LEU B CA 1
ATOM 753 C C . LEU B 1 6 ? 6.727 -7.41 -11.344 1 98.81 6 LEU B C 1
ATOM 755 O O . LEU B 1 6 ? 7.121 -8.289 -10.578 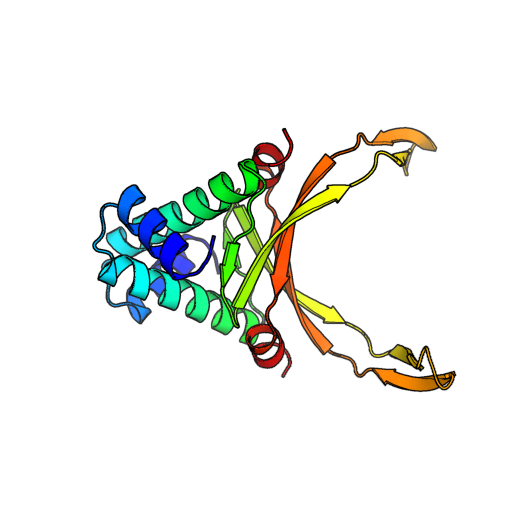1 98.81 6 LEU B O 1
ATOM 759 N N . ILE B 1 7 ? 6.023 -7.633 -12.414 1 98.88 7 ILE B N 1
ATOM 760 C CA . ILE B 1 7 ? 5.621 -8.992 -12.773 1 98.88 7 ILE B CA 1
ATOM 761 C C . ILE B 1 7 ? 6.859 -9.852 -13 1 98.88 7 ILE B C 1
ATOM 763 O O . ILE B 1 7 ? 6.914 -11 -12.539 1 98.88 7 ILE B O 1
ATOM 767 N N . ALA B 1 8 ? 7.793 -9.305 -13.672 1 98.75 8 ALA B N 1
ATOM 768 C CA . ALA B 1 8 ? 9.039 -10.031 -13.914 1 98.75 8 ALA B CA 1
ATOM 769 C C . ALA B 1 8 ? 9.758 -10.344 -12.609 1 98.75 8 ALA B C 1
ATOM 771 O O . ALA B 1 8 ? 10.25 -11.461 -12.414 1 98.75 8 ALA B O 1
ATOM 772 N N . SER B 1 9 ? 9.859 -9.422 -11.727 1 98.81 9 SER B N 1
ATOM 773 C CA . SER B 1 9 ? 10.492 -9.609 -10.422 1 98.81 9 SER B CA 1
ATOM 774 C C . SER B 1 9 ? 9.758 -10.68 -9.617 1 98.81 9 SER B C 1
ATOM 776 O O . SER B 1 9 ? 10.391 -11.555 -9.023 1 98.81 9 SER B O 1
ATOM 778 N N . MET B 1 10 ? 8.453 -10.539 -9.633 1 98.81 10 MET B N 1
ATOM 779 C CA . MET B 1 10 ? 7.648 -11.516 -8.906 1 98.81 10 MET B CA 1
ATOM 780 C C . MET B 1 10 ? 7.879 -12.922 -9.453 1 98.81 10 MET B C 1
ATOM 782 O O . MET B 1 10 ? 7.992 -13.883 -8.688 1 98.81 10 MET B O 1
ATOM 786 N N . ALA B 1 11 ? 7.867 -13.031 -10.758 1 98.81 11 ALA B N 1
ATOM 787 C CA . ALA B 1 11 ? 8.078 -14.336 -11.391 1 98.81 11 ALA B CA 1
ATOM 788 C C . ALA B 1 11 ? 9.422 -14.93 -10.984 1 98.81 11 ALA B C 1
ATOM 790 O O . ALA B 1 11 ? 9.508 -16.109 -10.633 1 98.81 11 ALA B O 1
ATOM 791 N N . GLU B 1 12 ? 10.438 -14.188 -10.992 1 98.69 12 GLU B N 1
ATOM 792 C CA . GLU B 1 12 ? 11.789 -14.633 -10.641 1 98.69 12 GLU B CA 1
ATOM 793 C C . GLU B 1 12 ? 11.859 -15.086 -9.18 1 98.69 12 GLU B C 1
ATOM 795 O O . GLU B 1 12 ? 12.391 -16.156 -8.883 1 98.69 12 GLU B O 1
ATOM 800 N N . LYS B 1 13 ? 11.266 -14.414 -8.312 1 98.56 13 LYS B N 1
ATOM 801 C CA . LYS B 1 13 ? 11.375 -14.672 -6.879 1 98.56 13 LYS B CA 1
ATOM 802 C C . LYS B 1 13 ? 10.508 -15.852 -6.465 1 98.56 13 LYS B C 1
ATOM 804 O O . LYS B 1 13 ? 10.844 -16.578 -5.535 1 98.56 13 LYS B O 1
ATOM 809 N N . SER B 1 14 ? 9.406 -15.906 -7.102 1 98.44 14 SER B N 1
ATOM 810 C CA . SER B 1 14 ? 8.453 -16.953 -6.73 1 98.44 14 SER B CA 1
ATOM 811 C C . SER B 1 14 ? 8.695 -18.234 -7.535 1 98.44 14 SER B C 1
ATOM 813 O O . SER B 1 14 ? 8.156 -19.281 -7.199 1 98.44 14 SER B O 1
ATOM 815 N N . LYS B 1 15 ? 9.359 -18.109 -8.68 1 98.31 15 LYS B N 1
ATOM 816 C CA . LYS B 1 15 ? 9.594 -19.203 -9.625 1 98.31 15 LYS B CA 1
ATOM 817 C C . LYS B 1 15 ? 8.297 -19.609 -10.32 1 98.31 15 LYS B C 1
ATOM 819 O O . LYS B 1 15 ? 8.148 -20.766 -10.742 1 98.31 15 LYS B O 1
ATOM 824 N N . LEU B 1 16 ? 7.371 -18.766 -10.328 1 98.44 16 LEU B N 1
ATOM 825 C CA . LEU B 1 16 ? 6.176 -18.906 -11.156 1 98.44 16 LEU B CA 1
ATOM 826 C C . LEU B 1 16 ? 6.438 -18.406 -12.57 1 98.44 16 LEU B C 1
ATOM 828 O O . LEU B 1 16 ? 7.426 -17.719 -12.82 1 98.44 16 LEU B O 1
ATOM 832 N N . THR B 1 17 ? 5.547 -18.844 -13.461 1 98.38 17 THR B N 1
ATOM 833 C CA . THR B 1 17 ? 5.609 -18.266 -14.797 1 98.38 17 THR B CA 1
ATOM 834 C C . THR B 1 17 ? 5.207 -16.797 -14.773 1 98.38 17 THR B C 1
ATOM 836 O O . THR B 1 17 ? 4.535 -16.344 -13.844 1 98.38 17 THR B O 1
ATOM 839 N N . LYS B 1 18 ? 5.617 -16.062 -15.75 1 98.5 18 LYS B N 1
ATOM 840 C CA . LYS B 1 18 ? 5.219 -14.656 -15.859 1 98.5 18 LYS B CA 1
ATOM 841 C C . LYS B 1 18 ? 3.699 -14.523 -15.914 1 98.5 18 LYS B C 1
ATOM 843 O O . LYS B 1 18 ? 3.135 -13.586 -15.352 1 98.5 18 LYS B O 1
ATOM 848 N N . LYS B 1 19 ? 3.15 -15.43 -16.625 1 98.44 19 LYS B N 1
ATOM 849 C CA . LYS B 1 19 ? 1.694 -15.422 -16.734 1 98.44 19 LYS B CA 1
ATOM 850 C C . LYS B 1 19 ? 1.039 -15.602 -15.359 1 98.44 19 LYS B C 1
ATOM 852 O O . LYS B 1 19 ? 0.101 -14.875 -15.023 1 98.44 19 LYS B O 1
ATOM 857 N N . ASP B 1 20 ? 1.483 -16.562 -14.617 1 98.56 20 ASP B N 1
ATOM 858 C CA . ASP B 1 20 ? 0.935 -16.812 -13.289 1 98.56 20 ASP B CA 1
ATOM 859 C C . ASP B 1 20 ? 1.191 -15.633 -12.352 1 98.56 20 ASP B C 1
ATOM 861 O O . ASP B 1 20 ? 0.338 -15.289 -11.531 1 98.56 20 ASP B O 1
ATOM 865 N N . ALA B 1 21 ? 2.377 -15.047 -12.453 1 98.75 21 ALA B N 1
ATOM 866 C CA . ALA B 1 21 ? 2.689 -13.859 -11.664 1 98.75 21 ALA B CA 1
ATOM 867 C C . ALA B 1 21 ? 1.736 -12.711 -11.992 1 98.75 21 ALA B C 1
ATOM 869 O O . ALA B 1 21 ? 1.297 -11.984 -11.094 1 98.75 21 ALA B O 1
ATOM 870 N N . GLU B 1 22 ? 1.441 -12.609 -13.258 1 98.75 22 GLU B N 1
ATOM 871 C CA . GLU B 1 22 ? 0.538 -11.547 -13.695 1 98.75 22 GLU B CA 1
ATOM 872 C C . GLU B 1 22 ? -0.864 -11.75 -13.125 1 98.75 22 GLU B C 1
ATOM 874 O O . GLU B 1 22 ? -1.479 -10.805 -12.625 1 98.75 22 GLU B O 1
ATOM 879 N N . VAL B 1 23 ? -1.364 -12.93 -13.195 1 98.69 23 VAL B N 1
ATOM 880 C CA . VAL B 1 23 ? -2.713 -13.195 -12.703 1 98.69 23 VAL B CA 1
ATOM 881 C C . VAL B 1 23 ? -2.746 -13.07 -11.188 1 98.69 23 VAL B C 1
ATOM 883 O O . VAL B 1 23 ? -3.75 -12.633 -10.617 1 98.69 23 VAL B O 1
ATOM 886 N N . ALA B 1 24 ? -1.667 -13.453 -10.516 1 98.81 24 ALA B N 1
ATOM 887 C CA . ALA B 1 24 ? -1.585 -13.305 -9.062 1 98.81 24 ALA B CA 1
ATOM 888 C C . ALA B 1 24 ? -1.613 -11.836 -8.664 1 98.81 24 ALA B C 1
ATOM 890 O O . ALA B 1 24 ? -2.281 -11.461 -7.695 1 98.81 24 ALA B O 1
ATOM 891 N N . LEU B 1 25 ? -0.862 -11.008 -9.367 1 98.88 25 LEU B N 1
ATOM 892 C CA . LEU B 1 25 ? -0.859 -9.578 -9.086 1 98.88 25 LEU B CA 1
ATOM 893 C C . LEU B 1 25 ? -2.252 -8.984 -9.258 1 98.88 25 LEU B C 1
ATOM 895 O O . LEU B 1 25 ? -2.719 -8.219 -8.414 1 98.88 25 LEU B O 1
ATOM 899 N N . LYS B 1 26 ? -2.863 -9.336 -10.336 1 98.75 26 LYS B N 1
ATOM 900 C CA . LYS B 1 26 ? -4.223 -8.859 -10.578 1 98.75 26 LYS B CA 1
ATOM 901 C C . LYS B 1 26 ? -5.164 -9.297 -9.453 1 98.75 26 LYS B C 1
ATOM 903 O O . LYS B 1 26 ? -6 -8.516 -9 1 98.75 26 LYS B O 1
ATOM 908 N N . ALA B 1 27 ? -5.031 -10.508 -9.047 1 98.88 27 ALA B N 1
ATOM 909 C CA . ALA B 1 27 ? -5.863 -11.039 -7.965 1 98.88 27 ALA B CA 1
ATOM 910 C C . ALA B 1 27 ? -5.605 -10.297 -6.656 1 98.88 27 ALA B C 1
ATOM 912 O O . ALA B 1 27 ? -6.527 -10.07 -5.875 1 98.88 27 ALA B O 1
ATOM 913 N N . PHE B 1 28 ? -4.289 -9.969 -6.391 1 98.88 28 PHE B N 1
ATOM 914 C CA . PHE B 1 28 ? -3.945 -9.18 -5.215 1 98.88 28 PHE B CA 1
ATOM 915 C C . PHE B 1 28 ? -4.66 -7.836 -5.234 1 98.88 28 PHE B C 1
ATOM 917 O O . PHE B 1 28 ? -5.328 -7.469 -4.266 1 98.88 28 PHE B O 1
ATOM 924 N N . ILE B 1 29 ? -4.59 -7.18 -6.348 1 98.81 29 ILE B N 1
ATOM 925 C CA . ILE B 1 29 ? -5.172 -5.852 -6.5 1 98.81 29 ILE B CA 1
ATOM 926 C C . ILE B 1 29 ? -6.688 -5.926 -6.312 1 98.81 29 ILE B C 1
ATOM 928 O O . ILE B 1 29 ? -7.258 -5.172 -5.523 1 98.81 29 ILE B O 1
ATOM 932 N N . GLU B 1 30 ? -7.277 -6.836 -6.957 1 98.62 30 GLU B N 1
ATOM 933 C CA . GLU B 1 30 ? -8.727 -6.988 -6.875 1 98.62 30 GLU B CA 1
ATOM 934 C C . GLU B 1 30 ? -9.164 -7.324 -5.453 1 98.62 30 GLU B C 1
ATOM 936 O O . GLU B 1 30 ? -10.18 -6.809 -4.973 1 98.62 30 GLU B O 1
ATOM 941 N N . SER B 1 31 ? -8.477 -8.203 -4.824 1 98.88 31 SER B N 1
ATOM 942 C CA . SER B 1 31 ? -8.812 -8.609 -3.465 1 98.88 31 SER B CA 1
ATOM 943 C C . SER B 1 31 ? -8.727 -7.434 -2.498 1 98.88 31 SER B C 1
ATOM 945 O O . SER B 1 31 ? -9.609 -7.254 -1.652 1 98.88 31 SER B O 1
ATOM 947 N N . VAL B 1 32 ? -7.66 -6.621 -2.604 1 98.81 32 VAL B N 1
ATOM 948 C CA . VAL B 1 32 ? -7.488 -5.461 -1.735 1 98.81 32 VAL B CA 1
ATOM 949 C C . VAL B 1 32 ? -8.594 -4.441 -2.008 1 98.81 32 VAL B C 1
ATOM 951 O O . VAL B 1 32 ? -9.211 -3.926 -1.076 1 98.81 32 VAL B O 1
ATOM 954 N N . GLU B 1 33 ? -8.828 -4.191 -3.283 1 98.31 33 GLU B N 1
ATOM 955 C CA . GLU B 1 33 ? -9.852 -3.219 -3.656 1 98.31 33 GLU B CA 1
ATOM 956 C C . GLU B 1 33 ? -11.219 -3.631 -3.133 1 98.31 33 GLU B C 1
ATOM 958 O O . GLU B 1 33 ? -11.938 -2.814 -2.551 1 98.31 33 GLU B O 1
ATOM 963 N N . GLU B 1 34 ? -11.586 -4.828 -3.342 1 98.06 34 GLU B N 1
ATOM 964 C CA . GLU B 1 34 ? -12.891 -5.324 -2.91 1 98.06 34 GLU B CA 1
ATOM 965 C C . GLU B 1 34 ? -13.023 -5.262 -1.392 1 98.06 34 GLU B C 1
ATOM 967 O O . GLU B 1 34 ? -14.094 -4.922 -0.875 1 98.06 34 GLU B O 1
ATOM 972 N N . ALA B 1 35 ? -11.984 -5.68 -0.698 1 98.44 35 ALA B N 1
ATOM 973 C CA . ALA B 1 35 ? -12.016 -5.629 0.761 1 98.44 35 ALA B CA 1
ATOM 974 C C . ALA B 1 35 ? -12.273 -4.207 1.254 1 98.44 35 ALA B C 1
ATOM 976 O O . ALA B 1 35 ? -13.133 -3.986 2.107 1 98.44 35 ALA B O 1
ATOM 977 N N . LEU B 1 36 ? -11.562 -3.23 0.732 1 98.44 36 LEU B N 1
ATOM 978 C CA . LEU B 1 36 ? -11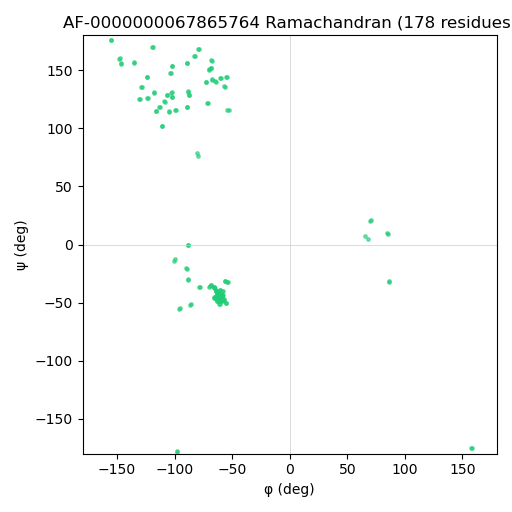.695 -1.85 1.182 1 98.44 36 LEU B CA 1
ATOM 979 C C . LEU B 1 36 ? -13.047 -1.271 0.766 1 98.44 36 LEU B C 1
ATOM 981 O O . LEU B 1 36 ? -13.617 -0.446 1.48 1 98.44 36 LEU B O 1
ATOM 985 N N . GLU B 1 37 ? -13.484 -1.687 -0.427 1 96.88 37 GLU B N 1
ATOM 986 C CA . GLU B 1 37 ? -14.812 -1.26 -0.854 1 96.88 37 GLU B CA 1
ATOM 987 C C .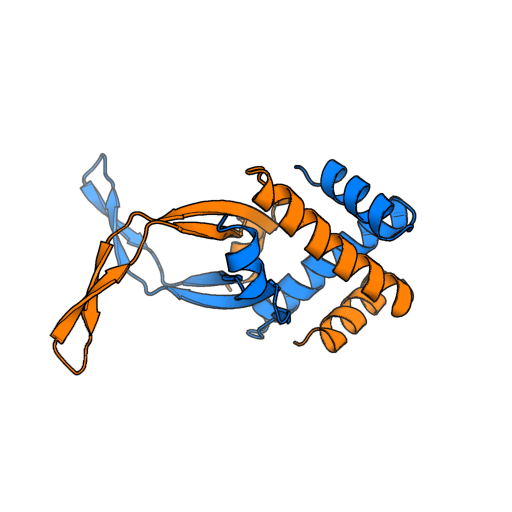 GLU B 1 37 ? -15.875 -1.659 0.166 1 96.88 37 GLU B C 1
ATOM 989 O O . GLU B 1 37 ? -16.875 -0.957 0.337 1 96.88 37 GLU B O 1
ATOM 994 N N . LYS B 1 38 ? -15.625 -2.766 0.821 1 96.06 38 LYS B N 1
ATOM 995 C CA . LYS B 1 38 ? -16.562 -3.291 1.807 1 96.06 38 LYS B CA 1
ATOM 996 C C . LYS B 1 38 ? -16.297 -2.717 3.191 1 96.06 38 LYS B C 1
ATOM 998 O O . LYS B 1 38 ? -16.922 -3.111 4.172 1 96.06 38 LYS B O 1
ATOM 1003 N N . GLY B 1 39 ? -15.297 -1.882 3.287 1 95.25 39 GLY B N 1
ATOM 1004 C CA . GLY B 1 39 ? -14.969 -1.251 4.555 1 95.25 39 GLY B CA 1
ATOM 1005 C C . GLY B 1 39 ? -14.07 -2.104 5.43 1 95.25 39 GLY B C 1
ATOM 1006 O O . GLY B 1 39 ? -13.883 -1.808 6.613 1 95.25 39 GLY B O 1
ATOM 1007 N N . GLU B 1 40 ? -13.578 -3.182 4.859 1 97.56 40 GLU B N 1
ATOM 1008 C CA . GLU B 1 40 ? -12.664 -4.055 5.586 1 97.56 40 GLU B CA 1
ATOM 1009 C C . GLU B 1 40 ? -11.211 -3.615 5.398 1 97.56 40 GLU B C 1
ATOM 1011 O O . GLU B 1 40 ? -10.875 -2.98 4.395 1 97.56 40 GLU B O 1
ATOM 1016 N N . LYS B 1 41 ? -10.391 -4.004 6.352 1 98.44 41 LYS B N 1
ATOM 1017 C CA . LYS B 1 41 ? -8.961 -3.74 6.23 1 98.44 41 LYS B CA 1
ATOM 1018 C C . LYS B 1 41 ? -8.203 -4.996 5.805 1 98.44 41 LYS B C 1
ATOM 1020 O O . LYS B 1 41 ? -8.703 -6.109 5.957 1 98.44 41 LYS B O 1
ATOM 1025 N N . VAL B 1 42 ? -7.09 -4.758 5.172 1 98.81 42 VAL B N 1
ATOM 1026 C CA . VAL B 1 42 ? -6.18 -5.84 4.809 1 98.81 42 VAL B CA 1
ATOM 1027 C C . VAL B 1 42 ? -4.848 -5.664 5.535 1 98.81 42 VAL B C 1
ATOM 1029 O O . VAL B 1 42 ? -4.125 -4.695 5.289 1 98.81 42 VAL B O 1
ATOM 1032 N N . GLN B 1 43 ? -4.582 -6.598 6.383 1 98.75 43 GLN B N 1
ATOM 1033 C CA . GLN B 1 43 ? -3.381 -6.465 7.199 1 98.75 43 GLN B CA 1
ATOM 1034 C C . GLN B 1 43 ? -2.357 -7.543 6.852 1 98.75 43 GLN B C 1
ATOM 1036 O O . GLN B 1 43 ? -2.65 -8.734 6.945 1 98.75 43 GLN B O 1
ATOM 1041 N N . LEU B 1 44 ? -1.266 -7.137 6.41 1 98.56 44 LEU B N 1
ATOM 1042 C CA . LEU B 1 44 ? -0.096 -7.988 6.207 1 98.56 44 LEU B CA 1
ATOM 1043 C C . LEU B 1 44 ? 1.006 -7.641 7.203 1 98.56 44 LEU B C 1
ATOM 1045 O O . LEU B 1 44 ? 1.754 -6.68 6.996 1 98.56 44 LEU B O 1
ATOM 1049 N N . VAL B 1 45 ? 1.091 -8.469 8.18 1 97.06 45 VAL B N 1
ATOM 1050 C CA . VAL B 1 45 ? 1.985 -8.188 9.297 1 97.06 45 VAL B CA 1
ATOM 1051 C C . VAL B 1 45 ? 3.41 -7.988 8.781 1 97.06 45 VAL B C 1
ATOM 1053 O O . VAL B 1 45 ? 3.895 -8.773 7.961 1 97.06 45 VAL B O 1
ATOM 1056 N N . GLY B 1 46 ? 4.105 -6.941 9.305 1 96.94 46 GLY B N 1
ATOM 1057 C CA . GLY B 1 46 ? 5.465 -6.625 8.898 1 96.94 46 GLY B CA 1
ATOM 1058 C C . GLY B 1 46 ? 5.527 -5.738 7.668 1 96.94 46 GLY B C 1
ATOM 1059 O O . GLY B 1 46 ? 6.496 -5 7.477 1 96.94 46 GLY B O 1
ATOM 1060 N N . PHE B 1 47 ? 4.566 -5.879 6.77 1 98.25 47 PHE B N 1
ATOM 1061 C CA . PHE B 1 47 ? 4.539 -5.133 5.516 1 98.25 47 PHE B CA 1
ATOM 1062 C C . PHE B 1 47 ? 3.668 -3.891 5.645 1 98.25 47 PHE B C 1
ATOM 1064 O O . PHE B 1 47 ? 4.137 -2.771 5.434 1 98.25 47 PHE B O 1
ATOM 1071 N N . GLY B 1 48 ? 2.438 -4.18 6.062 1 98.62 48 GLY B N 1
ATOM 1072 C CA . GLY B 1 48 ? 1.588 -3.016 6.262 1 98.62 48 GLY B CA 1
ATOM 1073 C C . GLY B 1 48 ? 0.107 -3.344 6.211 1 98.62 48 GLY B C 1
ATOM 1074 O O . GLY B 1 48 ? -0.273 -4.516 6.176 1 98.62 48 GLY B O 1
ATOM 1075 N N . THR B 1 49 ? -0.708 -2.236 6.289 1 98.88 49 THR B N 1
ATOM 1076 C CA . THR B 1 49 ? -2.16 -2.365 6.336 1 98.88 49 THR B CA 1
ATOM 1077 C C . THR B 1 49 ? -2.818 -1.438 5.316 1 98.88 49 THR B C 1
ATOM 1079 O O . THR B 1 49 ? -2.514 -0.245 5.266 1 98.88 49 THR B O 1
ATOM 1082 N N . PHE B 1 50 ? -3.629 -2.014 4.473 1 98.88 50 PHE B N 1
ATOM 1083 C CA . PHE B 1 50 ? -4.535 -1.228 3.643 1 98.88 50 PHE B CA 1
ATOM 1084 C C . PHE B 1 50 ? -5.855 -0.982 4.367 1 98.88 50 PHE B C 1
ATOM 1086 O O . PHE B 1 50 ? -6.461 -1.916 4.898 1 98.88 50 PHE B O 1
ATOM 1093 N N . GLU B 1 51 ? -6.285 0.224 4.363 1 98.56 51 GLU B N 1
ATOM 1094 C CA . GLU B 1 51 ? -7.559 0.556 5.004 1 98.56 51 GLU B CA 1
ATOM 1095 C C . GLU B 1 51 ? -8.164 1.821 4.402 1 98.56 51 GLU B C 1
ATOM 1097 O O . GLU B 1 51 ? -7.609 2.393 3.459 1 98.56 51 GLU B O 1
ATOM 1102 N N . THR B 1 52 ? -9.391 2.18 4.871 1 97.94 52 THR B N 1
ATOM 1103 C CA . THR B 1 52 ? -10.047 3.391 4.395 1 97.94 52 THR B CA 1
ATOM 1104 C C . THR B 1 52 ? -9.953 4.5 5.438 1 97.94 52 THR B C 1
ATOM 1106 O O . THR B 1 52 ? -9.836 4.23 6.633 1 97.94 52 THR B O 1
ATOM 1109 N N . ARG B 1 53 ? -9.891 5.617 4.969 1 97 53 ARG B N 1
ATOM 1110 C CA . ARG B 1 53 ? -9.906 6.797 5.828 1 97 53 ARG B CA 1
ATOM 1111 C C . ARG B 1 53 ? -10.961 7.797 5.359 1 97 53 ARG B C 1
ATOM 1113 O O . ARG B 1 53 ? -11.109 8.039 4.16 1 97 53 ARG B O 1
ATOM 1120 N N . GLU B 1 54 ? -11.688 8.312 6.309 1 95.81 54 GLU B N 1
ATOM 1121 C CA . GLU B 1 54 ? -12.688 9.328 5.992 1 95.81 54 GLU B CA 1
ATOM 1122 C C . GLU B 1 54 ? -12.078 10.727 6.012 1 95.81 54 GLU B C 1
ATOM 1124 O O . GLU B 1 54 ? -11.328 11.07 6.926 1 95.81 54 GLU B O 1
ATOM 1129 N N . ARG B 1 55 ? -12.336 11.391 4.926 1 94.31 55 ARG B N 1
ATOM 1130 C CA . ARG B 1 55 ? -11.945 12.797 4.832 1 94.31 55 ARG B CA 1
ATOM 1131 C C . ARG B 1 55 ? -13.164 13.703 4.879 1 94.31 55 ARG B C 1
ATOM 1133 O O . ARG B 1 55 ? -14.102 13.547 4.09 1 94.31 55 ARG B O 1
ATOM 1140 N N . ALA B 1 56 ? -13.188 14.602 5.793 1 95.12 56 ALA B N 1
ATOM 1141 C CA . ALA B 1 56 ? -14.32 15.5 5.973 1 95.12 56 ALA B CA 1
ATOM 1142 C C . ALA B 1 56 ? -14.414 16.5 4.82 1 95.12 56 ALA B C 1
ATOM 1144 O O . ALA B 1 56 ? -13.406 16.828 4.191 1 95.12 56 ALA B O 1
ATOM 1145 N N . ALA B 1 57 ? -15.695 16.875 4.617 1 95.25 57 ALA B N 1
ATOM 1146 C CA . ALA B 1 57 ? -15.891 17.953 3.658 1 95.25 57 ALA B CA 1
ATOM 1147 C C . ALA B 1 57 ? -15.18 19.219 4.121 1 95.25 57 ALA B C 1
ATOM 1149 O O . ALA B 1 57 ? -15.078 19.484 5.324 1 95.25 57 ALA B O 1
ATOM 1150 N N . ARG B 1 58 ? -14.672 19.891 3.16 1 94.56 58 ARG B N 1
ATOM 1151 C CA . ARG B 1 58 ? -13.992 21.125 3.514 1 94.56 58 ARG B CA 1
ATOM 1152 C C . ARG B 1 58 ? -14.133 22.172 2.404 1 94.56 58 ARG B C 1
ATOM 1154 O O . ARG B 1 58 ? -14.594 21.844 1.307 1 94.56 58 ARG B O 1
ATOM 1161 N N . GLU B 1 59 ? -13.898 23.375 2.859 1 92.44 59 GLU B N 1
ATOM 1162 C CA . GLU B 1 59 ? -13.883 24.438 1.857 1 92.44 59 GLU B CA 1
A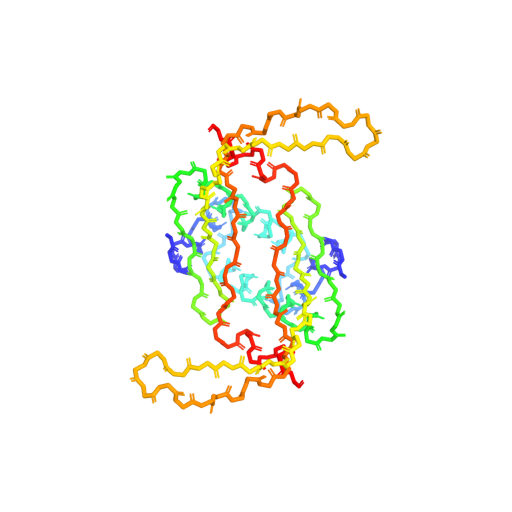TOM 1163 C C . GLU B 1 59 ? -12.453 24.859 1.521 1 92.44 59 GLU B C 1
ATOM 1165 O O . GLU B 1 59 ? -11.594 24.906 2.404 1 92.44 59 GLU B O 1
ATOM 1170 N N . GLY B 1 60 ? -12.258 24.891 0.2 1 89.06 60 GLY B N 1
ATOM 1171 C CA . GLY B 1 60 ? -10.992 25.422 -0.271 1 89.06 60 GLY B CA 1
ATOM 1172 C C . GLY B 1 60 ? -11.156 26.656 -1.142 1 89.06 60 GLY B C 1
ATOM 1173 O O . GLY B 1 60 ? -12.258 27.188 -1.271 1 89.06 60 GLY B O 1
ATOM 1174 N N . ARG B 1 61 ? -9.953 27.266 -1.397 1 91.81 61 ARG B N 1
ATOM 1175 C CA . ARG B 1 61 ? -9.992 28.422 -2.285 1 91.81 61 ARG B CA 1
ATOM 1176 C C . ARG B 1 61 ? -9.172 28.188 -3.545 1 91.81 61 ARG B C 1
ATOM 1178 O O . ARG B 1 61 ? -8.141 27.5 -3.494 1 91.81 61 ARG B O 1
ATOM 1185 N N . ASN B 1 62 ? -9.703 28.438 -4.844 1 90.19 62 ASN B N 1
ATOM 1186 C CA . ASN B 1 62 ? -8.93 28.438 -6.082 1 90.19 62 ASN B CA 1
ATOM 1187 C C . ASN B 1 62 ? -7.723 29.359 -5.992 1 90.19 62 ASN B C 1
ATOM 1189 O O . ASN B 1 62 ? -7.867 30.562 -5.727 1 90.19 62 ASN B O 1
ATOM 1193 N N . PRO B 1 63 ? -6.57 28.797 -6.07 1 88.25 63 PRO B N 1
ATOM 1194 C CA . PRO B 1 63 ? -5.383 29.625 -5.895 1 88.25 63 PRO B CA 1
ATOM 1195 C C . PRO B 1 63 ? -5.359 30.828 -6.844 1 88.25 63 PRO B C 1
ATOM 1197 O O . PRO B 1 63 ? -4.785 31.875 -6.516 1 88.25 63 PRO B O 1
ATOM 1200 N N . ARG B 1 64 ? -5.91 30.609 -7.977 1 92.94 64 ARG B N 1
ATOM 1201 C CA . ARG B 1 64 ? -5.859 31.641 -9.016 1 92.94 64 ARG B CA 1
ATOM 1202 C C . ARG B 1 64 ? -7.004 32.625 -8.859 1 92.94 64 ARG B C 1
ATOM 1204 O O . ARG B 1 64 ? -6.785 33.844 -8.898 1 92.94 64 ARG B O 1
ATOM 1211 N N . THR B 1 65 ? -8.32 32.344 -8.742 1 92.62 65 THR B N 1
ATOM 1212 C CA . THR B 1 65 ? -9.492 33.219 -8.773 1 92.62 65 THR B CA 1
ATOM 1213 C C . THR B 1 65 ? -9.977 33.531 -7.363 1 92.62 65 THR B C 1
ATOM 1215 O O . THR B 1 65 ? -10.82 34.406 -7.172 1 92.62 65 THR B O 1
ATOM 1218 N N . LYS B 1 66 ? -9.484 32.812 -6.41 1 91.94 66 LYS B N 1
ATOM 1219 C CA . LYS B 1 66 ? -9.828 32.938 -5 1 91.94 66 LYS B CA 1
ATOM 1220 C C . LYS B 1 66 ? -11.281 32.562 -4.734 1 91.94 66 LYS B C 1
ATOM 1222 O O . LYS B 1 66 ? -11.828 32.875 -3.678 1 91.94 66 LYS B O 1
ATOM 1227 N N . GLU B 1 67 ? -11.984 32.062 -5.664 1 92.75 67 GLU B N 1
ATOM 1228 C CA . GLU B 1 67 ? -13.344 31.578 -5.48 1 92.75 67 GLU B CA 1
ATOM 1229 C C . GLU B 1 67 ? -13.375 30.375 -4.547 1 92.75 67 GLU B C 1
ATOM 1231 O O . GLU B 1 67 ? -12.477 29.531 -4.586 1 92.75 67 GLU B O 1
ATOM 1236 N N . VAL B 1 68 ? -14.422 30.344 -3.684 1 92.31 68 VAL B N 1
ATOM 1237 C CA . VAL B 1 68 ? -14.578 29.25 -2.74 1 92.31 68 VAL B CA 1
ATOM 1238 C C . VAL B 1 68 ? -14.992 27.984 -3.486 1 92.31 68 VAL B C 1
ATOM 1240 O O . VAL B 1 68 ? -15.898 28.016 -4.32 1 92.31 68 VAL B O 1
ATOM 1243 N N . ILE B 1 69 ? -14.195 26.938 -3.367 1 93 69 ILE B N 1
ATOM 1244 C CA . ILE B 1 69 ? -14.523 25.625 -3.887 1 93 69 ILE B CA 1
ATOM 1245 C C . ILE B 1 69 ? -14.883 24.688 -2.732 1 93 69 ILE B C 1
ATOM 1247 O O . ILE B 1 69 ? -14.188 24.656 -1.71 1 93 69 ILE B O 1
ATOM 1251 N N . LYS B 1 70 ? -16 24.047 -2.859 1 92.81 70 LYS B N 1
ATOM 1252 C CA . LYS B 1 70 ? -16.438 23.062 -1.869 1 92.81 70 LYS B CA 1
ATOM 1253 C C . LYS B 1 70 ? -15.93 21.672 -2.209 1 92.81 70 LYS B C 1
ATOM 1255 O O . LYS B 1 70 ? -16.172 21.156 -3.305 1 92.81 70 LYS B O 1
ATOM 1260 N N . ILE B 1 71 ? -15.133 21.109 -1.347 1 91.12 71 ILE B N 1
ATOM 1261 C CA . ILE B 1 71 ? -14.648 19.734 -1.479 1 91.12 71 ILE B CA 1
ATOM 1262 C C . ILE B 1 71 ? -15.492 18.797 -0.607 1 91.12 71 ILE B C 1
ATOM 1264 O O . ILE B 1 71 ? -15.547 18.969 0.613 1 91.12 71 ILE B O 1
ATOM 1268 N N . ALA B 1 72 ? -16.172 17.922 -1.242 1 92.94 72 ALA B N 1
ATOM 1269 C CA . ALA B 1 72 ? -17.109 17.031 -0.546 1 92.94 72 ALA B CA 1
ATOM 1270 C C . ALA B 1 72 ? -16.359 16.047 0.348 1 92.94 72 ALA B C 1
ATOM 1272 O O . ALA B 1 72 ? -15.18 15.758 0.113 1 92.94 72 ALA B O 1
ATOM 1273 N N . ALA B 1 73 ? -17.016 15.625 1.388 1 94.69 73 ALA B N 1
ATOM 1274 C CA . ALA B 1 73 ? -16.469 14.523 2.178 1 94.69 73 ALA B CA 1
ATOM 1275 C C . ALA B 1 73 ? -16.203 13.305 1.301 1 94.69 73 ALA B C 1
ATOM 1277 O O . ALA B 1 73 ? -16.906 13.07 0.31 1 94.69 73 ALA B O 1
ATOM 1278 N N . SER B 1 74 ? -15.102 12.594 1.657 1 95.25 74 SER B N 1
ATOM 1279 C CA . SER B 1 74 ? -14.773 11.414 0.859 1 95.25 74 SER B CA 1
ATOM 1280 C C . SER B 1 74 ? -14.148 10.32 1.719 1 95.25 74 SER B C 1
ATOM 1282 O O . SER B 1 74 ? -13.711 10.578 2.842 1 95.25 74 SER B O 1
ATOM 1284 N N . THR B 1 75 ? -14.289 9.102 1.23 1 96.62 75 THR B N 1
ATOM 1285 C CA . THR B 1 75 ? -13.555 7.961 1.75 1 96.62 75 THR B CA 1
ATOM 1286 C C . THR B 1 75 ? -12.391 7.602 0.828 1 96.62 75 THR B C 1
ATOM 1288 O O . THR B 1 75 ? -12.57 7.449 -0.381 1 96.62 75 THR B O 1
ATOM 1291 N N . VAL B 1 76 ? -11.234 7.539 1.458 1 96.81 76 VAL B N 1
ATOM 1292 C CA . VAL B 1 76 ? -10.078 7.301 0.607 1 96.81 76 VAL B CA 1
ATOM 1293 C C . VAL B 1 76 ? -9.328 6.059 1.09 1 96.81 76 VAL B C 1
ATOM 1295 O O . VAL B 1 76 ? -9.273 5.785 2.291 1 96.81 76 VAL B O 1
ATOM 1298 N N . PRO B 1 77 ? -8.758 5.254 0.173 1 98.31 77 PRO B N 1
ATOM 1299 C CA . PRO B 1 77 ? -7.863 4.168 0.583 1 98.31 77 PRO B CA 1
ATOM 1300 C C . PRO B 1 77 ? -6.504 4.672 1.069 1 98.31 77 PRO B C 1
ATOM 1302 O O . PRO B 1 77 ? -5.949 5.613 0.497 1 98.31 77 PRO B O 1
ATOM 1305 N N . VAL B 1 78 ? -5.988 4.066 2.115 1 97.81 78 VAL B N 1
ATOM 1306 C CA . VAL B 1 78 ? -4.684 4.422 2.662 1 97.81 78 VAL B CA 1
ATOM 1307 C C . VAL B 1 78 ? -3.891 3.154 2.973 1 97.81 78 VAL B C 1
ATOM 1309 O O . VAL B 1 78 ? -4.465 2.07 3.102 1 97.81 78 VAL B O 1
ATOM 1312 N N . PHE B 1 79 ? -2.613 3.318 3.01 1 98.69 79 PHE B N 1
ATOM 1313 C CA . PHE B 1 79 ? -1.694 2.258 3.406 1 98.69 79 PHE B CA 1
ATOM 1314 C C . PHE B 1 79 ? -0.814 2.709 4.566 1 98.69 79 PHE B C 1
ATOM 1316 O O . PHE B 1 79 ? -0.165 3.754 4.492 1 98.69 79 PHE B O 1
ATOM 1323 N N . LYS B 1 80 ? -0.845 1.902 5.609 1 98.06 80 LYS B N 1
ATOM 1324 C CA . LYS B 1 80 ? 0.041 2.115 6.75 1 98.06 80 LYS B CA 1
ATOM 1325 C C . LYS B 1 80 ? 1.177 1.098 6.762 1 98.06 80 LYS B C 1
ATOM 1327 O O . LYS B 1 80 ? 0.949 -0.092 6.996 1 98.06 80 LYS B O 1
ATOM 1332 N N . ALA B 1 81 ? 2.365 1.582 6.59 1 98.31 81 ALA B N 1
ATOM 1333 C CA . ALA B 1 81 ? 3.514 0.684 6.512 1 98.31 81 ALA B CA 1
ATOM 1334 C C . ALA B 1 81 ? 3.775 0.011 7.859 1 98.31 81 ALA B C 1
ATOM 1336 O O . ALA B 1 81 ? 3.66 0.646 8.906 1 98.31 81 ALA B O 1
ATOM 1337 N N . GLY B 1 82 ? 4.156 -1.246 7.777 1 97.69 82 GLY B N 1
ATOM 1338 C CA . GLY B 1 82 ? 4.5 -1.99 8.977 1 97.69 82 GLY B CA 1
ATOM 1339 C C . GLY B 1 82 ? 5.895 -1.686 9.492 1 97.69 82 GLY B C 1
ATOM 1340 O O . GLY B 1 82 ? 6.703 -1.076 8.781 1 97.69 82 GLY B O 1
ATOM 1341 N N . LYS B 1 83 ? 6.176 -2.121 10.664 1 96.19 83 LYS B N 1
ATOM 1342 C CA . LYS B 1 83 ? 7.434 -1.814 11.344 1 96.19 83 LYS B CA 1
ATOM 1343 C C . LYS B 1 83 ? 8.625 -2.34 10.547 1 96.19 83 LYS B C 1
ATOM 1345 O O . LYS B 1 83 ? 9.602 -1.617 10.328 1 96.19 83 LYS B O 1
ATOM 1350 N N . GLU B 1 84 ? 8.594 -3.555 10.172 1 97.12 84 GLU B N 1
ATOM 1351 C CA . GLU B 1 84 ? 9.703 -4.176 9.461 1 97.12 84 GLU B CA 1
ATOM 1352 C C . GLU B 1 84 ? 9.961 -3.492 8.125 1 97.12 84 GLU B C 1
ATOM 1354 O O . GLU B 1 84 ? 11.109 -3.324 7.715 1 97.12 84 GLU B O 1
ATOM 1359 N N . PHE B 1 85 ? 8.898 -3.197 7.445 1 97.88 85 PHE B N 1
ATOM 1360 C CA . PHE B 1 85 ? 9.031 -2.502 6.172 1 97.88 85 PHE B CA 1
ATOM 1361 C C . PHE B 1 85 ? 9.68 -1.136 6.363 1 97.88 85 PHE B C 1
ATOM 1363 O O . PHE B 1 85 ? 10.57 -0.754 5.602 1 97.88 85 PHE B O 1
ATOM 1370 N N . LYS B 1 86 ? 9.227 -0.408 7.367 1 97.06 86 LYS B N 1
ATOM 1371 C CA . LYS B 1 86 ? 9.82 0.887 7.695 1 97.06 86 LYS B CA 1
ATOM 1372 C C . LYS B 1 86 ? 11.305 0.754 8 1 97.06 86 LYS B C 1
ATOM 1374 O O . LYS B 1 86 ? 12.117 1.566 7.543 1 97.06 86 LYS B O 1
ATOM 1379 N N . GLU B 1 87 ? 11.648 -0.234 8.734 1 95.94 87 GLU B N 1
ATOM 1380 C CA . GLU B 1 87 ? 13.047 -0.456 9.102 1 95.94 87 GLU B CA 1
ATOM 1381 C C . GLU B 1 87 ? 13.891 -0.793 7.879 1 95.94 87 GLU B C 1
ATOM 1383 O O . GLU B 1 87 ? 15.055 -0.387 7.789 1 95.94 87 GLU B O 1
ATOM 1388 N N . LYS B 1 88 ? 13.328 -1.499 7.023 1 95.62 88 LYS B N 1
ATOM 1389 C CA . LYS B 1 88 ? 14.039 -1.903 5.812 1 95.62 88 LYS B CA 1
ATOM 1390 C C . LYS B 1 88 ? 14.367 -0.696 4.941 1 95.62 88 LYS B C 1
ATOM 1392 O O . LYS B 1 88 ? 15.422 -0.658 4.297 1 95.62 88 LYS B O 1
ATOM 1397 N N . VAL B 1 89 ? 13.492 0.179 4.922 1 95.69 89 VAL B N 1
ATOM 1398 C CA . VAL B 1 89 ? 13.617 1.307 4.004 1 95.69 89 VAL B CA 1
ATOM 1399 C C . VAL B 1 89 ? 14.414 2.426 4.668 1 95.69 89 VAL B C 1
ATOM 1401 O O . VAL B 1 89 ? 15.086 3.203 3.986 1 95.69 89 VAL B O 1
ATOM 1404 N N . ASN B 1 90 ? 14.227 2.395 6.023 1 90.19 90 ASN B N 1
ATOM 1405 C CA . ASN B 1 90 ? 14.961 3.424 6.754 1 90.19 90 ASN B CA 1
ATOM 1406 C C . ASN B 1 90 ? 16.422 3.031 6.961 1 90.19 90 ASN B C 1
ATOM 1408 O O . ASN B 1 90 ? 16.766 2.398 7.961 1 90.19 90 ASN B O 1
ATOM 1412 N N . LYS B 1 91 ? 17.234 3.154 6.055 1 74.69 91 LYS B N 1
ATOM 1413 C CA . LYS B 1 91 ? 18.641 2.863 6.254 1 74.69 91 LYS B CA 1
ATOM 1414 C C . LYS B 1 91 ? 19.438 4.137 6.539 1 74.69 91 LYS B C 1
ATOM 1416 O O . LYS B 1 91 ? 19.047 5.227 6.117 1 74.69 91 LYS B O 1
#

Foldseek 3Di:
DDPLVVLVVQCVVVVHDSVVSNVVVVVVVVVCVVCQVVQHKDDDALAWIKGKDKDQWDWDADPVPRDIDTRHIDIDIDIGGHDNNCVVVVD/DDPLVVLVVQCVVVVHDSVVSNVVVVVVVVVCVVCQVVQHKDDDALAWIKGKDKDQWDWDADPVPRDIDTRHIDIDIDIGGHDNNCVVVVD

Radius of gyration: 18.75 Å; Cα contacts (8 Å, |Δi|>4): 346; chains: 2; bounding box: 37×56×48 Å

pLDDT: mean 96.51, std 3.49, range [74.38, 98.88]

Secondary structure (DSSP, 8-state):
--HHHHHHHHHHHHT--HHHHHHHHHHHHHHHHHHHHTT--EEETTTEEEEEEEE--EEEE-TTT--EEEE--EEEEEEEE-HHHHHHH--/--HHHHHHHHHHHHT--HHHHHHHHHHHHHHHHHHHHTT--EEETTTEEEEEEEE--EEEE-TTT--EEEE--EEEEEEEE-HHHHHHH--

Sequence (182 aa):
MNKSELIASMAEKSKLTKKDAEVALKAFIESVEEALEKGEKVQLVGFGTFETRERAAREGRNPRTKEVIKIAASTVPVFKAGKEFKEKVNKMNKSELIASMAEKSKLTKKDAEVALKAFIESVEEALEKGEKVQLVGFGTFETRERAAREGRNPRTKEVIKIAASTVPVFKAGKEFKEKVNK

Solvent-accessible surface area (backbone atoms only — not comparable to full-atom values): 9399 Å² total; per-residue (Å²): 78,43,58,70,55,47,25,50,47,20,10,67,69,44,70,44,50,56,67,56,28,44,40,41,51,52,17,47,52,51,46,53,51,53,37,35,51,71,72,34,42,40,42,36,86,48,53,25,32,40,34,71,44,79,41,75,57,43,78,44,62,40,89,85,80,60,47,78,39,80,44,71,57,44,39,36,61,43,55,46,64,17,68,55,43,32,53,60,39,38,116,77,44,57,69,55,46,26,50,49,18,10,66,67,45,70,45,51,55,67,57,28,43,40,40,50,51,18,47,51,51,45,52,50,53,39,34,52,71,71,36,42,40,42,36,88,47,52,24,32,41,33,70,43,80,41,73,55,44,78,44,62,40,88,84,81,61,46,80,40,80,42,72,58,44,39,36,62,45,53,46,65,17,68,56,42,32,53,60,40,37,117

Organism: NCBI:txid29363